Protein AF-A0A960UUU7-F1 (afdb_monomer_lite)

Radius of gyration: 26.54 Å; chains: 1; bounding box: 61×34×67 Å

Sequence (169 aa):
APDWCGYCRYLERDVFSKSTVAESLNQGFVALRILDTNSDKNKFQFNGYPTMKIADSSGKIIKEGGIGRQETSFLAAIAPFAKSEDVDGPEIIGSDSYSASLSVKFYKEGNGWVMESPLTGKESYEEARRDEKYIILKSAQDKFLAIPLNGDQGYYHDGKKWIPAFKVD

pLDDT: mean 85.56, std 12.62, range [44.66, 95.69]

Structure (mmCIF, N/CA/C/O backbone):
data_AF-A0A960UUU7-F1
#
_entry.id   AF-A0A960UUU7-F1
#
loop_
_atom_site.group_PDB
_atom_site.id
_atom_site.type_symbol
_atom_site.label_atom_id
_atom_site.label_alt_id
_atom_site.label_comp_id
_atom_site.label_asym_id
_a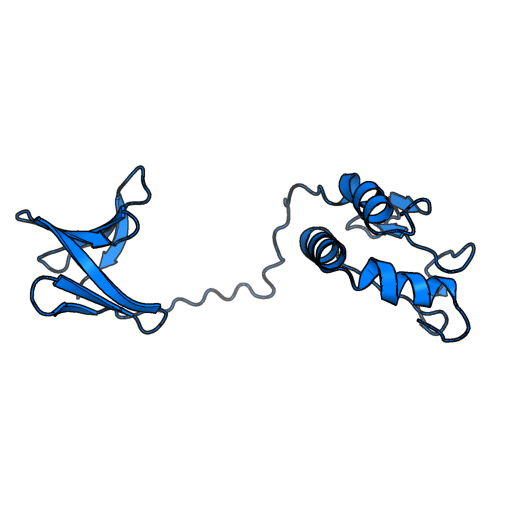tom_site.label_entity_id
_atom_site.label_seq_id
_atom_site.pdbx_PDB_ins_code
_atom_site.Cartn_x
_atom_site.Cartn_y
_atom_site.Cartn_z
_atom_site.occupancy
_atom_site.B_iso_or_equiv
_atom_site.auth_seq_id
_atom_site.auth_comp_id
_atom_site.auth_asym_id
_atom_site.auth_atom_id
_atom_site.pdbx_PDB_model_num
ATOM 1 N N . ALA A 1 1 ? 26.790 -1.753 -13.132 1.00 79.06 1 ALA A N 1
ATOM 2 C CA . ALA A 1 1 ? 26.877 -1.724 -14.602 1.00 79.06 1 ALA A CA 1
ATOM 3 C C . ALA A 1 1 ? 28.214 -2.326 -15.011 1.00 79.06 1 ALA A C 1
ATOM 5 O O . ALA A 1 1 ? 29.085 -2.381 -14.149 1.00 79.06 1 ALA A O 1
ATOM 6 N N . PRO A 1 2 ? 28.403 -2.788 -16.260 1.00 84.25 2 PRO A N 1
ATOM 7 C CA . PRO A 1 2 ? 29.722 -3.219 -16.724 1.00 84.25 2 PRO A CA 1
ATOM 8 C C . PRO A 1 2 ? 30.753 -2.094 -16.563 1.00 84.25 2 PRO A C 1
ATOM 10 O O . PRO A 1 2 ? 30.430 -0.927 -16.809 1.00 84.25 2 PRO A O 1
ATOM 13 N N . ASP A 1 3 ? 31.985 -2.429 -16.175 1.00 86.06 3 ASP A N 1
ATOM 14 C CA . ASP A 1 3 ? 33.019 -1.437 -15.830 1.00 86.06 3 ASP A CA 1
ATOM 15 C C . ASP A 1 3 ? 33.365 -0.499 -16.992 1.00 86.06 3 ASP A C 1
ATOM 17 O O . ASP A 1 3 ? 33.636 0.692 -16.796 1.00 86.06 3 ASP A O 1
ATOM 21 N N . TRP A 1 4 ? 33.271 -1.015 -18.218 1.00 88.88 4 TRP A N 1
ATOM 22 C CA . TRP A 1 4 ? 33.542 -0.278 -19.446 1.00 88.88 4 TRP A CA 1
ATOM 23 C C . TRP A 1 4 ? 32.466 0.775 -19.777 1.00 88.88 4 TRP A C 1
ATOM 25 O O . TRP A 1 4 ? 32.749 1.726 -20.505 1.00 88.88 4 TRP A O 1
ATOM 35 N N . CYS A 1 5 ? 31.246 0.676 -19.230 1.00 90.25 5 CYS A N 1
ATOM 36 C CA . CYS A 1 5 ? 30.169 1.622 -19.530 1.00 90.25 5 CYS A CA 1
ATOM 37 C C . CYS A 1 5 ? 30.079 2.746 -18.485 1.00 90.25 5 CYS A C 1
ATOM 39 O O . CYS A 1 5 ? 29.332 2.665 -17.504 1.00 90.25 5 CYS A O 1
ATOM 41 N N . GLY A 1 6 ? 30.802 3.845 -18.722 1.00 91.75 6 GLY A N 1
ATOM 42 C CA . GLY A 1 6 ? 30.787 5.023 -17.843 1.00 91.75 6 GLY A CA 1
ATOM 43 C C . GLY A 1 6 ? 29.390 5.628 -17.649 1.00 91.75 6 GLY A C 1
ATOM 44 O O . GLY A 1 6 ? 28.966 5.847 -16.516 1.00 91.75 6 GLY A O 1
ATOM 45 N N . TYR A 1 7 ? 28.629 5.819 -18.733 1.00 90.75 7 TYR A N 1
ATOM 46 C CA . TYR A 1 7 ? 27.264 6.361 -18.657 1.00 90.75 7 TYR A CA 1
ATOM 47 C C . TYR A 1 7 ? 26.284 5.441 -17.917 1.00 90.75 7 TYR A C 1
ATOM 49 O O . TYR A 1 7 ? 25.375 5.926 -17.249 1.00 90.75 7 TYR A O 1
ATOM 57 N N . CYS A 1 8 ? 26.469 4.122 -17.998 1.00 91.56 8 CYS A N 1
ATOM 58 C CA . CYS A 1 8 ? 25.649 3.172 -17.254 1.00 91.56 8 CYS A CA 1
ATOM 59 C C . CYS A 1 8 ? 25.917 3.282 -15.745 1.00 91.56 8 CYS A C 1
ATOM 61 O O . CYS A 1 8 ? 24.977 3.323 -14.955 1.00 91.56 8 CYS A O 1
ATOM 63 N N . ARG A 1 9 ? 27.194 3.378 -15.342 1.00 93.12 9 ARG A N 1
ATOM 64 C CA . ARG A 1 9 ? 27.577 3.589 -13.934 1.00 93.12 9 ARG A CA 1
ATOM 65 C C . ARG A 1 9 ? 27.064 4.923 -13.395 1.00 93.12 9 ARG A C 1
ATOM 67 O O . ARG A 1 9 ? 26.624 4.980 -12.253 1.00 93.12 9 ARG A O 1
ATOM 74 N N . TYR A 1 10 ? 27.083 5.968 -14.223 1.00 93.62 10 TYR A N 1
ATOM 75 C CA . TYR A 1 10 ? 26.493 7.261 -13.880 1.00 93.62 10 TYR A CA 1
ATOM 76 C C . TYR A 1 10 ? 24.994 7.137 -13.572 1.00 93.62 10 TYR A C 1
ATOM 78 O O . TYR A 1 10 ? 24.561 7.583 -12.516 1.00 93.62 10 TYR A O 1
ATOM 86 N N . LEU A 1 11 ? 24.211 6.470 -14.431 1.00 93.62 11 LEU A N 1
ATOM 87 C CA . LEU A 1 11 ? 22.783 6.261 -14.159 1.00 93.62 11 LEU A CA 1
ATOM 88 C C . LEU A 1 11 ? 22.544 5.480 -12.862 1.00 93.62 11 LEU A C 1
ATOM 90 O O . LEU A 1 11 ? 21.698 5.879 -12.071 1.00 93.62 11 LEU A O 1
ATOM 94 N N . GLU A 1 12 ? 23.297 4.407 -12.607 1.00 92.50 12 GLU A N 1
ATOM 95 C CA . GLU A 1 12 ? 23.153 3.636 -11.364 1.00 92.50 12 GLU A CA 1
ATOM 96 C C . GLU A 1 12 ? 23.450 4.471 -10.116 1.00 92.50 12 GLU A C 1
ATOM 98 O O . GLU A 1 12 ? 22.706 4.408 -9.141 1.00 92.50 12 GLU A O 1
ATOM 103 N N . ARG A 1 13 ? 24.522 5.268 -10.149 1.00 93.88 13 ARG A N 1
ATOM 104 C CA . ARG A 1 13 ? 24.964 6.056 -8.996 1.00 93.88 13 ARG A CA 1
ATOM 105 C C . ARG A 1 13 ? 24.112 7.295 -8.759 1.00 93.88 13 ARG A C 1
ATOM 107 O O . ARG A 1 13 ? 23.870 7.618 -7.603 1.00 93.88 13 ARG A O 1
ATOM 114 N N . ASP A 1 14 ? 23.715 8.005 -9.811 1.00 94.31 14 ASP A N 1
ATOM 115 C CA . ASP A 1 14 ? 23.165 9.363 -9.693 1.00 94.31 14 ASP A CA 1
ATOM 116 C C . ASP A 1 14 ? 21.668 9.453 -10.003 1.00 94.31 14 ASP A C 1
ATOM 118 O O . ASP A 1 14 ? 21.044 10.458 -9.662 1.00 94.31 14 ASP A O 1
ATOM 122 N N . VAL A 1 15 ? 21.084 8.424 -10.627 1.00 94.81 15 VAL A N 1
ATOM 123 C CA . VAL A 1 15 ? 19.659 8.396 -10.992 1.00 94.81 15 VAL A CA 1
ATOM 124 C C . VAL A 1 15 ? 18.938 7.253 -10.282 1.00 94.81 15 VAL A C 1
ATOM 126 O O . VAL A 1 15 ? 18.044 7.508 -9.488 1.00 94.81 15 VAL A O 1
ATOM 129 N N . PHE A 1 16 ? 19.335 6.000 -10.507 1.00 93.31 16 PHE A N 1
ATOM 130 C CA . PHE A 1 16 ? 18.619 4.832 -9.971 1.00 93.31 16 PHE A CA 1
ATOM 131 C C . PHE A 1 16 ? 18.814 4.618 -8.465 1.00 93.31 16 PHE A C 1
ATOM 133 O O . PHE A 1 16 ? 18.015 3.928 -7.844 1.00 93.31 16 PHE A O 1
ATOM 140 N N . SER A 1 17 ? 19.846 5.214 -7.869 1.00 93.44 17 SER A N 1
ATOM 141 C CA . SER A 1 17 ? 20.069 5.203 -6.417 1.00 93.44 17 SER A CA 1
ATOM 142 C C . SER A 1 17 ? 19.153 6.161 -5.645 1.00 93.44 17 SER A C 1
ATOM 144 O O . SER A 1 17 ? 19.101 6.098 -4.416 1.00 93.44 17 SER A O 1
ATOM 146 N N . LYS A 1 18 ? 18.472 7.087 -6.335 1.00 94.75 18 LYS A N 1
ATOM 147 C CA . LYS A 1 18 ? 17.599 8.084 -5.708 1.00 94.75 18 LYS A CA 1
ATOM 148 C C . LYS A 1 18 ? 16.333 7.402 -5.204 1.00 94.75 18 LYS A C 1
ATOM 150 O O . LYS A 1 18 ? 15.679 6.692 -5.966 1.00 94.75 18 LYS A O 1
ATOM 155 N N . SER A 1 19 ? 15.960 7.654 -3.949 1.00 93.12 19 SER A N 1
ATOM 156 C CA . SER A 1 19 ? 14.760 7.057 -3.345 1.00 93.12 19 SER A CA 1
ATOM 157 C C . SER A 1 19 ? 13.495 7.390 -4.134 1.00 93.12 19 SER A C 1
ATOM 159 O O . SER A 1 19 ? 12.705 6.503 -4.410 1.00 93.12 19 SER A O 1
ATOM 161 N N . THR A 1 20 ? 13.366 8.627 -4.610 1.00 92.12 20 THR A N 1
ATOM 162 C CA . THR A 1 20 ? 12.264 9.109 -5.462 1.00 92.12 20 THR A CA 1
ATOM 163 C C . THR A 1 20 ? 12.119 8.313 -6.763 1.00 92.12 20 THR A C 1
ATOM 165 O O . THR A 1 20 ? 11.010 7.981 -7.188 1.00 92.12 20 THR A O 1
ATOM 168 N N . VAL A 1 21 ? 13.243 7.978 -7.401 1.00 93.06 21 VAL A N 1
ATOM 169 C CA . VAL A 1 21 ? 13.287 7.170 -8.626 1.00 93.06 21 VAL A CA 1
ATOM 170 C C . VAL A 1 21 ? 12.959 5.716 -8.313 1.00 93.06 21 VAL A C 1
ATOM 172 O O . VAL A 1 21 ? 12.154 5.118 -9.022 1.00 93.06 21 VAL A O 1
ATOM 175 N N . ALA A 1 22 ? 13.537 5.161 -7.248 1.00 90.00 22 ALA A N 1
ATOM 176 C CA . ALA A 1 22 ? 13.258 3.798 -6.809 1.00 90.00 22 ALA A CA 1
ATOM 177 C C . ALA A 1 22 ? 11.777 3.610 -6.440 1.00 90.00 22 ALA A C 1
ATOM 179 O O . ALA A 1 22 ? 11.160 2.649 -6.883 1.00 90.00 22 ALA A O 1
ATOM 180 N N . GLU A 1 23 ? 11.188 4.547 -5.697 1.00 89.56 23 GLU A N 1
ATOM 181 C CA . GLU A 1 23 ? 9.765 4.559 -5.345 1.00 89.56 23 GLU A CA 1
ATOM 182 C C . GLU A 1 23 ? 8.882 4.613 -6.593 1.00 89.56 23 GLU A C 1
ATOM 184 O O . GLU A 1 23 ? 7.990 3.783 -6.739 1.00 89.56 23 GLU A O 1
ATOM 189 N N . SER A 1 24 ? 9.174 5.519 -7.531 1.00 89.38 24 SER A N 1
ATOM 190 C CA . SER A 1 24 ? 8.395 5.645 -8.771 1.00 89.38 24 SER A CA 1
ATOM 191 C C . SER A 1 24 ? 8.464 4.385 -9.638 1.00 89.38 24 SER A C 1
ATOM 193 O O . SER A 1 24 ? 7.467 3.984 -10.233 1.00 89.38 24 SER A O 1
ATOM 195 N N . LEU A 1 25 ? 9.637 3.746 -9.71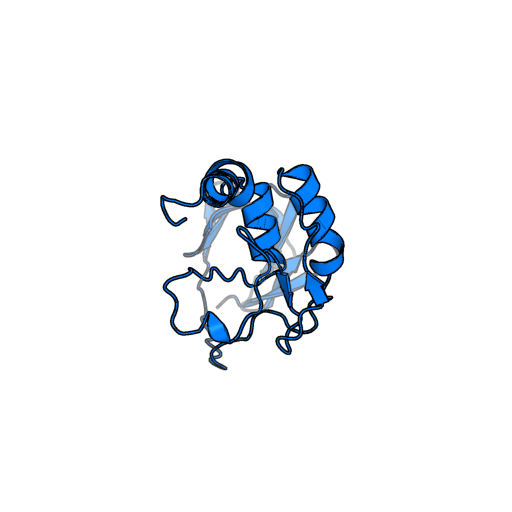1 1.00 90.94 25 LEU A N 1
ATOM 196 C CA . LEU A 1 25 ? 9.798 2.479 -10.421 1.00 90.94 25 LEU A CA 1
ATOM 197 C C . LEU A 1 25 ? 9.044 1.351 -9.715 1.00 90.94 25 LEU A C 1
ATOM 199 O O . LEU A 1 25 ? 8.290 0.651 -10.371 1.00 90.94 25 LEU A O 1
ATOM 203 N N . ASN A 1 26 ? 9.188 1.214 -8.396 1.00 87.06 26 ASN A N 1
ATOM 204 C CA . ASN A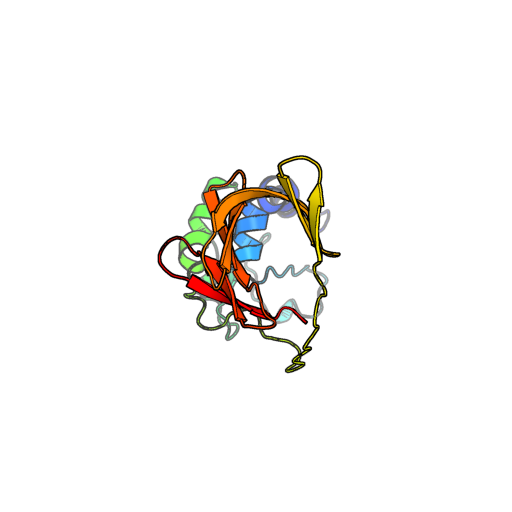 1 26 ? 8.541 0.148 -7.627 1.00 87.06 26 ASN A CA 1
ATOM 205 C C . ASN A 1 26 ? 7.010 0.264 -7.592 1.00 87.06 26 ASN A C 1
ATOM 207 O O . ASN A 1 26 ? 6.338 -0.745 -7.412 1.00 87.06 26 ASN A O 1
ATOM 211 N N . GLN A 1 27 ? 6.463 1.474 -7.725 1.00 84.19 27 GLN A N 1
ATOM 212 C CA . GLN A 1 27 ? 5.016 1.699 -7.716 1.00 84.19 27 GLN A CA 1
ATOM 213 C C . GLN A 1 27 ? 4.352 1.440 -9.069 1.00 84.19 27 GLN A C 1
ATOM 215 O O . GLN A 1 27 ? 3.207 1.014 -9.085 1.00 84.19 27 GLN A O 1
ATOM 220 N N . GLY A 1 28 ? 5.031 1.722 -10.186 1.00 85.00 28 GLY A N 1
ATOM 221 C CA . GLY A 1 28 ? 4.395 1.714 -11.512 1.00 85.00 28 GLY A CA 1
ATOM 222 C C . GLY A 1 28 ? 5.039 0.800 -12.550 1.00 85.00 28 GLY A C 1
ATOM 223 O O . GLY A 1 28 ? 4.573 0.761 -13.685 1.00 85.00 28 GLY A O 1
ATOM 224 N N . PHE A 1 29 ? 6.139 0.113 -12.225 1.00 90.38 29 PHE A N 1
ATOM 225 C CA . PHE A 1 29 ? 6.913 -0.650 -13.203 1.00 90.38 29 PHE A CA 1
ATOM 226 C C . PHE A 1 29 ? 7.519 -1.927 -12.617 1.00 90.38 29 PHE A C 1
ATOM 228 O O . PHE A 1 29 ? 7.943 -1.990 -11.468 1.00 90.38 29 PHE A O 1
ATOM 235 N N . VAL A 1 30 ? 7.703 -2.927 -13.480 1.00 90.12 30 VAL A N 1
ATOM 236 C CA . VAL A 1 30 ? 8.635 -4.031 -13.223 1.00 90.12 30 VAL A CA 1
ATOM 237 C C . VAL A 1 30 ? 9.990 -3.653 -13.820 1.00 90.12 30 VAL A C 1
ATOM 239 O O . VAL A 1 30 ? 10.193 -3.701 -15.035 1.00 90.12 30 VAL A O 1
ATOM 242 N N . ALA A 1 31 ? 10.931 -3.232 -12.973 1.00 90.25 31 ALA A N 1
ATOM 243 C CA . ALA A 1 31 ? 12.255 -2.807 -13.420 1.00 90.25 31 ALA A CA 1
ATOM 244 C C . ALA A 1 31 ? 13.130 -4.011 -13.814 1.00 90.25 31 ALA A C 1
ATOM 246 O O . ALA A 1 31 ? 13.547 -4.801 -12.967 1.00 90.25 31 ALA A O 1
ATOM 247 N N . LEU A 1 32 ? 13.465 -4.126 -15.104 1.00 89.06 32 LEU A N 1
ATOM 248 C CA . LEU A 1 32 ? 14.359 -5.162 -15.625 1.00 89.06 32 LEU A CA 1
ATOM 249 C C . LEU A 1 32 ? 15.731 -4.587 -15.986 1.00 89.06 32 LEU A C 1
ATOM 251 O O . LEU A 1 32 ? 15.846 -3.586 -16.695 1.00 89.06 32 LEU A O 1
ATOM 255 N N . ARG A 1 33 ? 16.791 -5.282 -15.563 1.00 88.62 33 ARG A N 1
ATOM 256 C CA . ARG A 1 33 ? 18.171 -4.978 -15.947 1.00 88.62 33 ARG A CA 1
ATOM 257 C C . ARG A 1 33 ? 18.736 -6.077 -16.839 1.00 88.62 33 ARG A C 1
ATOM 259 O O . ARG A 1 33 ? 18.895 -7.215 -16.410 1.00 88.62 33 ARG A O 1
ATOM 266 N N . ILE A 1 34 ? 19.119 -5.702 -18.057 1.00 87.12 34 ILE A N 1
ATOM 267 C CA . ILE A 1 34 ? 19.761 -6.595 -19.027 1.00 87.12 34 ILE A CA 1
ATOM 268 C C . ILE A 1 34 ? 21.206 -6.146 -19.224 1.00 87.12 34 ILE A C 1
ATOM 270 O O . ILE A 1 34 ? 21.473 -4.978 -19.504 1.00 87.12 34 ILE A O 1
ATOM 274 N N . LEU A 1 35 ? 22.140 -7.077 -19.046 1.00 87.44 35 LEU A N 1
ATOM 275 C CA . LEU A 1 35 ? 23.562 -6.860 -19.301 1.00 87.44 35 LEU A CA 1
ATOM 276 C C . LEU A 1 35 ? 23.936 -7.358 -20.699 1.00 87.44 35 LEU A C 1
ATOM 278 O O . LEU A 1 35 ? 23.287 -8.243 -21.252 1.00 87.44 35 LEU A O 1
ATOM 282 N N . ASP A 1 36 ? 25.029 -6.832 -21.238 1.00 82.69 36 ASP A N 1
ATOM 283 C CA . ASP A 1 36 ? 25.668 -7.279 -22.484 1.00 82.69 36 ASP A CA 1
ATOM 284 C C . ASP A 1 36 ? 26.113 -8.754 -22.450 1.00 82.69 36 ASP A C 1
ATOM 286 O O . ASP A 1 36 ? 26.310 -9.380 -23.497 1.00 82.69 36 ASP A O 1
ATOM 290 N N . THR A 1 37 ? 26.238 -9.321 -21.252 1.00 86.12 37 THR A N 1
ATOM 291 C CA . THR A 1 37 ? 26.537 -10.733 -20.993 1.00 86.12 37 THR A CA 1
ATOM 292 C C . THR A 1 37 ? 25.299 -11.623 -20.869 1.00 86.12 37 THR A C 1
ATOM 294 O O . THR A 1 37 ? 25.440 -12.841 -20.796 1.00 86.12 37 THR A O 1
ATOM 297 N N . ASN A 1 38 ? 24.087 -11.060 -20.849 1.00 86.88 38 ASN A N 1
ATOM 298 C CA . ASN A 1 38 ? 22.858 -11.836 -20.695 1.00 86.88 38 ASN A CA 1
ATOM 299 C C . ASN A 1 38 ? 22.568 -12.664 -21.966 1.00 86.88 38 ASN A C 1
ATOM 301 O O . ASN A 1 38 ? 22.685 -12.153 -23.083 1.00 86.88 38 ASN A O 1
ATOM 305 N N . SER A 1 39 ? 22.163 -13.928 -21.802 1.00 85.25 39 SER A N 1
ATOM 306 C CA . SER A 1 39 ? 21.821 -14.840 -22.905 1.00 85.25 39 SER A CA 1
ATOM 307 C C . SER A 1 39 ? 20.660 -14.332 -23.761 1.00 85.25 39 SER A C 1
ATOM 309 O O . SER A 1 39 ? 20.638 -14.547 -24.971 1.00 85.25 39 SER A O 1
ATOM 311 N N . ASP A 1 40 ? 19.737 -13.593 -23.152 1.00 82.00 40 ASP A N 1
ATOM 312 C CA . ASP A 1 40 ? 18.544 -13.056 -23.796 1.00 82.00 40 ASP A CA 1
ATOM 313 C C . ASP A 1 40 ? 18.766 -11.708 -24.486 1.00 82.00 40 ASP A C 1
ATOM 315 O O . ASP A 1 40 ? 17.834 -11.169 -25.081 1.00 82.00 40 ASP A O 1
ATOM 319 N N . LYS A 1 41 ? 19.989 -11.160 -24.486 1.00 80.50 41 LYS A N 1
ATOM 320 C CA . LYS A 1 41 ? 20.267 -9.848 -25.096 1.00 80.50 41 LYS A CA 1
ATOM 321 C C . LYS A 1 41 ? 19.828 -9.760 -26.559 1.00 80.50 41 LYS A C 1
ATOM 323 O O . LYS A 1 41 ? 19.345 -8.721 -26.983 1.00 80.50 41 LYS A O 1
ATOM 328 N N . ASN A 1 42 ? 19.936 -10.856 -27.312 1.00 83.31 42 ASN A N 1
ATOM 329 C CA . ASN A 1 42 ? 19.588 -10.889 -28.734 1.00 83.31 42 ASN A CA 1
ATOM 330 C C . ASN A 1 42 ? 18.076 -10.734 -28.981 1.00 83.31 42 ASN A C 1
ATOM 332 O O . ASN A 1 42 ? 17.677 -10.436 -30.103 1.00 83.31 42 ASN A O 1
ATOM 336 N N . LYS A 1 43 ? 17.237 -10.909 -27.949 1.00 82.69 43 LYS A N 1
ATOM 337 C CA . LYS A 1 43 ? 15.791 -10.644 -28.012 1.00 82.69 43 LYS A CA 1
ATOM 338 C C . LYS A 1 43 ? 15.477 -9.144 -28.053 1.00 82.69 43 LYS A C 1
ATOM 340 O O . LYS A 1 43 ? 14.354 -8.764 -28.367 1.00 82.69 43 LYS A O 1
ATOM 345 N N . PHE A 1 44 ? 16.455 -8.291 -27.752 1.00 80.00 44 PHE A N 1
ATOM 346 C CA . PHE A 1 44 ? 16.288 -6.849 -27.658 1.00 80.00 44 PHE A CA 1
ATOM 347 C C . PHE A 1 44 ? 17.216 -6.141 -28.648 1.00 80.00 44 PHE A C 1
ATOM 349 O O . PHE A 1 44 ? 18.407 -6.426 -28.741 1.00 80.00 44 PHE A O 1
ATOM 356 N N . GLN A 1 45 ? 16.672 -5.181 -29.391 1.00 80.69 45 GLN A N 1
ATOM 357 C CA . GLN A 1 45 ? 17.473 -4.321 -30.261 1.00 80.69 45 GLN A CA 1
ATOM 358 C C . GLN A 1 45 ? 18.071 -3.173 -29.443 1.00 80.69 45 GLN A C 1
ATOM 360 O O . GLN A 1 45 ? 17.334 -2.465 -28.756 1.00 80.69 45 GLN A O 1
ATOM 365 N N . PHE A 1 46 ? 19.384 -2.963 -29.527 1.00 81.31 46 PHE A N 1
ATOM 366 C CA . PHE A 1 46 ? 20.075 -1.874 -28.835 1.00 81.31 46 PHE A CA 1
ATOM 367 C C . PHE A 1 46 ? 20.839 -1.014 -29.840 1.00 81.31 46 PHE A C 1
ATOM 369 O O . PHE A 1 46 ? 21.614 -1.535 -30.636 1.00 81.31 46 PHE A O 1
ATOM 376 N N . ASN A 1 47 ? 20.660 0.306 -29.762 1.00 78.12 47 ASN A N 1
ATOM 377 C CA . ASN A 1 47 ? 21.340 1.273 -30.635 1.00 78.12 47 ASN A CA 1
ATOM 378 C C . ASN A 1 47 ? 22.577 1.913 -29.970 1.00 78.12 47 ASN A C 1
ATOM 380 O O . ASN A 1 47 ? 23.247 2.755 -30.562 1.00 78.12 47 ASN A O 1
ATOM 384 N N . GLY A 1 48 ? 22.874 1.537 -28.722 1.00 84.56 48 GLY A N 1
ATOM 385 C CA . GLY A 1 48 ? 23.983 2.062 -27.926 1.00 84.56 48 GLY A CA 1
ATOM 386 C C . GLY A 1 48 ? 23.787 1.819 -26.429 1.00 84.56 48 GLY A C 1
ATOM 387 O O . GLY A 1 48 ? 22.763 1.286 -26.001 1.00 84.56 48 GLY A O 1
ATOM 388 N N . TYR A 1 49 ? 24.757 2.225 -25.610 1.00 86.31 49 TYR A N 1
ATOM 389 C CA . TYR A 1 49 ? 24.692 2.069 -24.154 1.00 86.31 49 TYR A CA 1
ATOM 390 C C . TYR A 1 49 ? 24.704 3.427 -23.433 1.00 86.31 49 TYR A C 1
ATOM 392 O O . TYR A 1 49 ? 25.475 4.312 -23.811 1.00 86.31 49 TYR A O 1
ATOM 400 N N . PRO A 1 50 ? 23.914 3.596 -22.357 1.00 89.50 50 PRO A N 1
ATOM 401 C CA . PRO A 1 50 ? 22.785 2.753 -21.956 1.00 89.50 50 PRO A CA 1
ATOM 402 C C . PRO A 1 50 ? 21.604 2.912 -22.930 1.00 89.50 50 PRO A C 1
ATOM 404 O O . PRO A 1 50 ? 21.343 4.011 -23.421 1.00 89.50 50 PRO A O 1
ATOM 407 N N . THR A 1 51 ? 20.863 1.828 -23.160 1.00 90.06 51 THR A N 1
ATOM 408 C CA . THR A 1 51 ? 19.537 1.871 -23.793 1.00 90.06 51 THR A CA 1
ATOM 409 C C . THR A 1 51 ? 18.490 1.659 -22.708 1.00 90.06 51 THR A C 1
ATOM 411 O O . THR A 1 51 ? 18.584 0.708 -21.939 1.00 90.06 51 THR A O 1
ATOM 414 N N . MET A 1 52 ? 17.498 2.544 -22.651 1.00 91.62 52 MET A N 1
ATOM 415 C CA . MET A 1 52 ? 16.336 2.406 -21.774 1.00 91.62 52 MET A CA 1
ATOM 416 C C . MET A 1 52 ? 15.087 2.299 -22.641 1.00 91.62 52 MET A C 1
ATOM 418 O O . MET A 1 52 ? 14.956 3.026 -23.635 1.00 91.62 52 MET A O 1
ATOM 422 N N . LYS A 1 53 ? 14.189 1.393 -22.258 1.00 91.69 53 LYS A N 1
ATOM 423 C CA . LYS A 1 53 ? 12.914 1.145 -22.928 1.00 91.69 53 LYS A CA 1
ATOM 424 C C . LYS A 1 53 ? 11.816 0.949 -21.890 1.00 91.69 53 LYS A C 1
ATOM 426 O O . LYS A 1 53 ? 12.101 0.504 -20.783 1.00 91.69 53 LYS A O 1
ATOM 431 N N . ILE A 1 54 ? 10.584 1.254 -22.276 1.00 92.56 54 ILE A N 1
ATOM 432 C CA . ILE A 1 54 ? 9.371 0.914 -21.529 1.00 92.56 54 ILE A CA 1
ATOM 433 C C . ILE A 1 54 ? 8.555 -0.015 -22.419 1.00 92.56 54 ILE A C 1
ATOM 435 O O . ILE A 1 54 ? 8.362 0.278 -23.604 1.00 92.56 54 ILE A O 1
ATOM 439 N N . ALA A 1 55 ? 8.112 -1.128 -21.849 1.00 89.81 55 ALA A N 1
ATOM 440 C CA . ALA A 1 55 ? 7.222 -2.084 -22.488 1.00 89.81 55 ALA A CA 1
ATOM 441 C C . ALA A 1 55 ? 5.863 -2.086 -21.778 1.00 89.81 55 ALA A C 1
ATOM 443 O O . ALA A 1 55 ? 5.801 -1.774 -20.591 1.00 89.81 55 ALA A O 1
ATOM 444 N N . ASP A 1 56 ? 4.798 -2.427 -22.500 1.00 88.62 56 ASP A N 1
ATOM 445 C CA . ASP A 1 56 ? 3.511 -2.769 -21.888 1.00 88.62 56 ASP A CA 1
ATOM 446 C C . ASP A 1 56 ? 3.510 -4.214 -21.345 1.00 88.62 56 ASP A C 1
ATOM 448 O O . ASP A 1 56 ? 4.486 -4.955 -21.504 1.00 88.62 56 ASP A O 1
ATOM 452 N N . SER A 1 57 ? 2.409 -4.630 -20.713 1.00 84.81 57 SER A N 1
ATOM 453 C CA . SER A 1 57 ? 2.252 -5.968 -20.119 1.00 84.81 57 SER A CA 1
ATOM 454 C C . SER A 1 57 ? 2.319 -7.120 -21.131 1.00 84.81 57 SER A C 1
ATOM 456 O O . SER A 1 57 ? 2.606 -8.252 -20.748 1.00 84.81 57 SER A O 1
ATOM 458 N N . SER A 1 58 ? 2.125 -6.852 -22.428 1.00 85.81 58 SER A N 1
ATOM 459 C CA . SER A 1 58 ? 2.300 -7.844 -23.499 1.00 85.81 58 SER A CA 1
ATOM 460 C C . SER A 1 58 ? 3.757 -7.984 -23.960 1.00 85.81 58 SER A C 1
ATOM 462 O O . SER A 1 58 ? 4.071 -8.821 -24.808 1.00 85.81 58 SER A O 1
ATOM 464 N N . GLY A 1 59 ? 4.661 -7.160 -23.421 1.00 84.25 59 GLY A N 1
ATOM 465 C CA . GLY A 1 59 ? 6.067 -7.108 -23.808 1.00 84.25 59 GLY A CA 1
ATOM 466 C C . GLY A 1 59 ? 6.341 -6.243 -25.041 1.00 84.25 59 GLY A C 1
ATOM 467 O O . GLY A 1 59 ? 7.473 -6.222 -25.533 1.00 84.25 59 GLY A O 1
ATOM 468 N N . LYS A 1 60 ? 5.351 -5.501 -25.554 1.00 87.88 60 LYS A N 1
ATOM 469 C CA . LYS A 1 60 ? 5.548 -4.577 -26.676 1.00 87.88 60 LYS A CA 1
ATOM 470 C C . LYS A 1 60 ? 6.228 -3.305 -26.179 1.00 87.88 60 LYS A C 1
ATOM 472 O O . LYS A 1 60 ? 5.763 -2.663 -25.243 1.00 87.88 60 LYS A O 1
ATOM 477 N N . ILE A 1 61 ? 7.312 -2.898 -26.840 1.00 89.94 61 ILE A N 1
ATOM 478 C CA . ILE A 1 61 ? 8.004 -1.640 -26.527 1.00 89.94 61 ILE A CA 1
ATOM 479 C C . ILE A 1 61 ? 7.111 -0.451 -26.908 1.00 89.94 61 ILE A C 1
ATOM 481 O O . ILE A 1 61 ? 6.814 -0.241 -28.084 1.00 89.94 61 ILE A O 1
ATOM 485 N N . ILE A 1 62 ? 6.718 0.344 -25.913 1.00 92.00 62 ILE A N 1
ATOM 486 C CA . ILE A 1 62 ? 5.875 1.543 -26.059 1.00 92.00 62 ILE A CA 1
ATOM 487 C C . ILE A 1 62 ? 6.671 2.848 -25.923 1.00 92.00 62 ILE A C 1
ATOM 489 O O . ILE A 1 62 ? 6.209 3.908 -26.347 1.00 92.00 62 ILE A O 1
ATOM 493 N N . LYS A 1 63 ? 7.894 2.782 -25.382 1.00 91.44 63 LYS A N 1
ATOM 494 C CA . LYS A 1 63 ? 8.843 3.901 -25.359 1.00 91.44 63 LYS A CA 1
ATOM 495 C C . LYS A 1 63 ? 10.267 3.400 -25.543 1.00 91.44 63 LYS A C 1
ATOM 497 O O . LYS A 1 63 ? 10.711 2.498 -24.840 1.00 91.44 63 LYS A O 1
ATOM 502 N N . GLU A 1 64 ? 11.008 4.050 -26.430 1.00 88.06 64 GLU A N 1
ATOM 503 C CA . GLU A 1 64 ? 12.447 3.860 -26.597 1.00 88.06 64 GLU A CA 1
ATOM 504 C C . GLU A 1 64 ? 13.126 5.227 -26.714 1.00 88.06 64 GLU A C 1
ATOM 506 O O . GLU A 1 64 ? 12.659 6.104 -27.441 1.00 88.06 64 GLU A O 1
ATOM 511 N N . GLY A 1 65 ? 14.218 5.421 -25.970 1.00 83.25 65 GLY A N 1
ATOM 512 C CA . GLY A 1 65 ? 14.951 6.688 -25.956 1.00 83.25 65 GLY A CA 1
ATOM 513 C C . GLY A 1 65 ? 14.221 7.833 -25.238 1.00 83.25 65 GLY A C 1
ATOM 514 O O . GLY A 1 65 ? 13.041 7.763 -24.900 1.00 83.25 65 GLY A O 1
ATOM 515 N N . GLY A 1 66 ? 14.957 8.911 -24.948 1.00 83.12 66 GLY A N 1
ATOM 516 C CA . GLY A 1 66 ? 14.400 10.103 -24.294 1.00 83.12 66 GLY A CA 1
ATOM 517 C C . GLY A 1 66 ? 13.928 9.907 -22.845 1.00 83.12 66 GLY A C 1
ATOM 518 O O . GLY A 1 66 ? 13.208 10.758 -22.342 1.00 83.12 66 GLY A O 1
ATOM 519 N N . ILE A 1 67 ? 14.339 8.829 -22.165 1.00 88.25 67 ILE A N 1
ATOM 520 C CA . ILE A 1 67 ? 13.939 8.489 -20.778 1.00 88.25 67 ILE A CA 1
ATOM 521 C C . ILE A 1 67 ? 14.713 9.313 -19.717 1.00 88.25 67 ILE A C 1
ATOM 523 O O . ILE A 1 67 ? 14.781 8.963 -18.552 1.00 88.25 67 ILE A O 1
ATOM 527 N N . GLY A 1 68 ? 15.296 10.454 -20.097 1.00 88.25 68 GLY A N 1
ATOM 528 C CA . GLY A 1 68 ? 16.067 11.303 -19.184 1.00 88.25 68 GLY A CA 1
ATOM 529 C C . GLY A 1 68 ? 17.365 10.656 -18.675 1.00 88.25 68 GLY A C 1
ATOM 530 O O . GLY A 1 68 ? 17.558 9.445 -18.704 1.00 88.25 68 GLY A O 1
ATOM 531 N N . ARG A 1 69 ? 18.326 11.478 -18.248 1.00 89.88 69 ARG A N 1
ATOM 532 C CA . ARG A 1 69 ? 19.586 11.004 -17.627 1.00 89.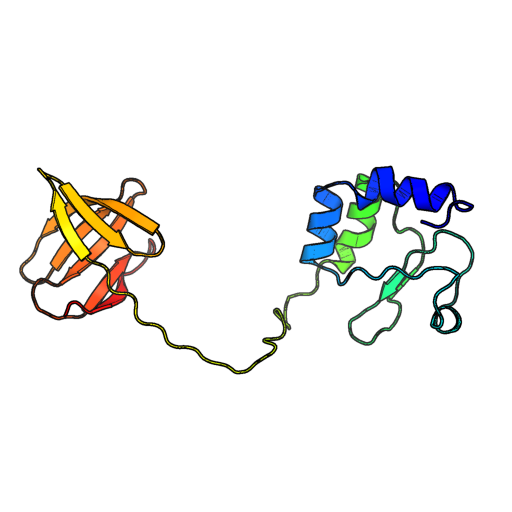88 69 ARG A CA 1
ATOM 533 C C . ARG A 1 69 ? 19.880 11.695 -16.299 1.00 89.88 69 ARG A C 1
ATOM 535 O O . ARG A 1 69 ? 20.958 11.543 -15.751 1.00 89.88 69 ARG A O 1
ATOM 542 N N . GLN A 1 70 ? 18.924 12.463 -15.804 1.00 93.25 70 GLN A N 1
ATOM 543 C CA . GLN A 1 70 ? 18.937 13.126 -14.506 1.00 93.25 70 GLN A CA 1
ATOM 544 C C . GLN A 1 70 ? 17.619 12.801 -13.813 1.00 93.25 70 GLN A C 1
ATOM 546 O O . GLN A 1 70 ? 16.620 12.616 -14.507 1.00 93.25 70 GLN A O 1
ATOM 551 N N . GLU A 1 71 ? 17.604 12.789 -12.483 1.00 92.38 71 GLU A N 1
ATOM 552 C CA . GLU A 1 71 ? 16.435 12.457 -11.655 1.00 92.38 71 GLU A CA 1
ATOM 553 C C . GLU A 1 71 ? 15.128 13.095 -12.159 1.00 92.38 71 GLU A C 1
ATOM 555 O O . GLU A 1 71 ? 14.196 12.387 -12.531 1.00 92.38 71 GLU A O 1
ATOM 560 N N . THR A 1 72 ? 15.086 14.423 -12.288 1.00 93.44 72 THR A N 1
ATOM 561 C CA . THR A 1 72 ? 13.884 15.154 -12.728 1.00 93.44 72 THR A CA 1
ATOM 562 C C . THR A 1 72 ? 13.458 14.789 -14.149 1.00 93.44 72 THR A C 1
ATOM 564 O O . THR A 1 72 ? 12.286 14.516 -14.398 1.00 93.44 72 THR A O 1
ATOM 567 N N . SER A 1 73 ? 14.410 14.736 -15.086 1.00 93.50 73 SER A N 1
ATOM 568 C CA . SER A 1 73 ? 14.141 14.357 -16.479 1.00 93.50 73 SER A CA 1
ATOM 569 C C . SER A 1 73 ? 13.685 12.903 -16.618 1.00 93.50 73 SER A C 1
ATOM 571 O O . SER A 1 73 ? 12.898 12.596 -17.507 1.00 93.50 73 SER A O 1
ATOM 573 N N . PHE A 1 74 ? 14.179 12.020 -15.748 1.00 94.88 74 PHE A N 1
ATOM 574 C CA . PHE A 1 74 ? 13.831 10.608 -15.732 1.00 94.88 74 PHE A CA 1
ATOM 575 C C . PHE A 1 74 ? 12.394 10.432 -15.251 1.00 94.88 74 PHE A C 1
ATOM 577 O O . PHE A 1 74 ? 11.573 9.871 -15.971 1.00 94.88 74 PHE A O 1
ATOM 584 N N . LEU A 1 75 ? 12.069 11.010 -14.091 1.00 93.38 75 LEU A N 1
ATOM 585 C CA . LEU A 1 75 ? 10.721 10.989 -13.520 1.00 93.38 75 LEU A CA 1
ATOM 586 C C . LEU A 1 75 ? 9.689 11.572 -14.491 1.00 93.38 75 LEU A C 1
ATOM 588 O O . LEU A 1 75 ? 8.664 10.948 -14.754 1.00 93.38 75 LEU A O 1
ATOM 592 N N . ALA A 1 76 ? 9.988 12.723 -15.100 1.00 93.19 76 ALA A N 1
ATOM 593 C CA . ALA A 1 76 ? 9.108 13.340 -16.090 1.00 93.19 76 ALA A CA 1
ATOM 594 C C . ALA A 1 76 ? 8.888 12.450 -17.325 1.00 93.19 76 ALA A C 1
ATOM 596 O O . ALA A 1 76 ? 7.788 12.424 -17.876 1.00 93.19 76 ALA A O 1
ATOM 597 N N . ALA A 1 77 ? 9.914 11.715 -17.762 1.00 93.12 77 ALA A N 1
ATOM 598 C CA . ALA A 1 77 ? 9.818 10.852 -18.932 1.00 93.12 77 ALA A CA 1
ATOM 599 C C . ALA A 1 77 ? 9.020 9.565 -18.673 1.00 93.12 77 ALA A C 1
ATOM 601 O O . ALA A 1 77 ? 8.367 9.078 -19.597 1.00 93.12 77 ALA A O 1
ATOM 602 N N . ILE A 1 78 ? 9.059 9.022 -17.450 1.00 92.88 78 ILE A N 1
ATOM 603 C CA . ILE A 1 78 ? 8.321 7.800 -17.089 1.00 92.88 78 ILE A CA 1
ATOM 604 C C . ILE A 1 78 ? 6.897 8.081 -16.595 1.00 92.88 78 ILE A C 1
ATOM 606 O O . ILE A 1 78 ? 6.036 7.219 -16.734 1.00 92.88 78 ILE A O 1
ATOM 610 N N . ALA A 1 79 ? 6.612 9.280 -16.074 1.00 91.44 79 ALA A N 1
ATOM 611 C CA . ALA A 1 79 ? 5.320 9.622 -15.472 1.00 91.44 79 ALA A CA 1
ATOM 612 C C . ALA A 1 79 ? 4.080 9.325 -16.348 1.00 91.44 79 ALA A C 1
ATOM 614 O O . ALA A 1 79 ? 3.086 8.849 -15.800 1.00 91.44 79 ALA A O 1
ATOM 615 N N . PRO A 1 80 ? 4.092 9.533 -17.684 1.00 90.25 80 PRO A N 1
ATOM 616 C CA . PRO A 1 80 ? 2.951 9.175 -18.532 1.00 90.25 80 PRO A CA 1
ATOM 617 C C . PRO A 1 80 ? 2.671 7.669 -18.593 1.00 90.25 80 PRO A C 1
ATOM 619 O O . PRO A 1 80 ? 1.549 7.275 -18.886 1.00 90.25 80 PRO A O 1
ATOM 622 N N . PHE A 1 81 ? 3.687 6.846 -18.335 1.00 88.12 81 PHE A N 1
ATOM 623 C CA . PHE A 1 81 ? 3.631 5.385 -18.408 1.00 88.12 81 PHE A CA 1
ATOM 624 C C . PHE A 1 81 ? 3.447 4.735 -17.035 1.00 88.12 81 PHE A C 1
ATOM 626 O O . PHE A 1 81 ? 3.073 3.574 -16.969 1.00 88.12 81 PHE A O 1
ATOM 633 N N . ALA A 1 82 ? 3.675 5.489 -15.956 1.00 80.00 82 ALA A N 1
ATOM 634 C CA . ALA A 1 82 ? 3.402 5.057 -14.586 1.00 80.00 82 ALA A CA 1
ATOM 635 C C . ALA A 1 82 ? 1.894 4.978 -14.289 1.00 80.00 82 ALA A C 1
ATOM 637 O O . ALA A 1 82 ? 1.490 4.384 -13.298 1.00 80.00 82 ALA A O 1
ATOM 638 N N . LYS A 1 83 ? 1.058 5.602 -15.133 1.00 66.56 83 LYS A N 1
ATOM 639 C CA . LYS A 1 83 ? -0.400 5.478 -15.084 1.00 66.56 83 LYS A CA 1
ATOM 640 C C . LYS A 1 83 ? -0.850 4.277 -15.913 1.00 66.56 83 LYS A C 1
ATOM 642 O O . LYS A 1 83 ? -1.407 4.449 -16.995 1.00 66.56 83 LYS A O 1
ATOM 647 N N . SER A 1 84 ? -0.655 3.071 -15.399 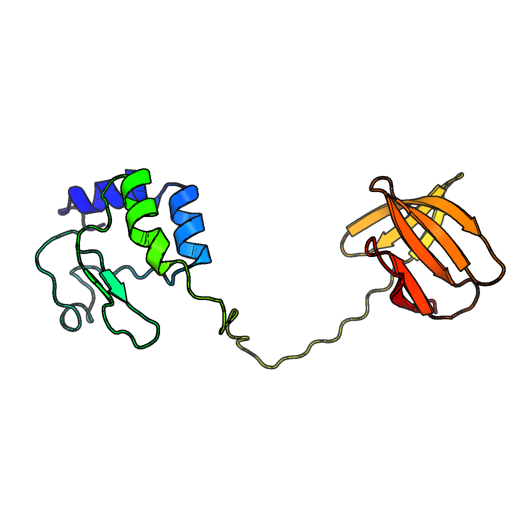1.00 55.56 84 SER A N 1
ATOM 648 C CA . SER A 1 84 ? -1.743 2.109 -15.522 1.00 55.56 84 SER A CA 1
ATOM 649 C C . SER A 1 84 ? -2.775 2.515 -14.476 1.00 55.56 84 SER A C 1
ATOM 651 O O . SER A 1 84 ? -2.441 2.742 -13.316 1.00 55.56 84 SER A O 1
ATOM 653 N N . GLU A 1 85 ? -4.038 2.662 -14.869 1.00 46.97 85 GLU A N 1
ATOM 654 C CA . GLU A 1 85 ? -5.075 2.311 -13.904 1.00 46.97 85 GLU A CA 1
ATOM 655 C C . GLU A 1 85 ? -4.721 0.888 -13.459 1.00 46.97 85 GLU A C 1
ATOM 657 O O . GLU A 1 85 ? -4.532 0.026 -14.320 1.00 46.97 85 GLU A O 1
ATOM 662 N N . ASP A 1 86 ? -4.512 0.662 -12.162 1.00 44.66 86 ASP A N 1
ATOM 663 C CA . ASP A 1 86 ? -4.412 -0.688 -11.608 1.00 44.66 86 ASP A CA 1
ATOM 664 C C . ASP A 1 86 ? -5.753 -1.385 -11.866 1.00 44.66 86 ASP A C 1
ATOM 666 O O . ASP A 1 86 ? -6.652 -1.391 -11.026 1.00 44.66 86 ASP A O 1
ATOM 670 N N . VAL A 1 87 ? -5.930 -1.921 -13.072 1.00 46.88 87 VAL A N 1
ATOM 671 C CA . VAL A 1 87 ? -6.962 -2.922 -13.347 1.00 46.88 87 VAL A CA 1
ATOM 672 C C . VAL A 1 87 ? -6.496 -4.276 -12.806 1.00 46.88 87 VAL A C 1
ATOM 674 O O . VAL A 1 87 ? -7.320 -5.087 -12.397 1.00 46.88 87 VAL A O 1
ATOM 677 N N . ASP A 1 88 ? -5.175 -4.451 -12.706 1.00 46.84 88 ASP A N 1
ATOM 678 C CA . ASP A 1 88 ? -4.494 -5.623 -12.178 1.00 46.84 88 ASP A CA 1
ATOM 679 C C . ASP A 1 88 ? -3.647 -5.204 -10.965 1.00 46.84 88 ASP A C 1
ATOM 681 O O . ASP A 1 88 ? -2.457 -4.916 -11.082 1.00 46.84 88 ASP A O 1
ATOM 685 N N . GLY A 1 89 ? -4.267 -5.153 -9.778 1.00 48.47 89 GLY A N 1
ATOM 686 C CA . GLY A 1 89 ? -3.519 -5.150 -8.513 1.00 48.47 89 GLY A CA 1
ATOM 687 C C . GLY A 1 89 ? -2.546 -6.344 -8.441 1.00 48.47 89 GLY A C 1
ATOM 688 O O . GLY A 1 89 ? -2.630 -7.240 -9.283 1.00 48.47 89 GLY A O 1
ATOM 689 N N . PRO A 1 90 ? -1.620 -6.400 -7.461 1.00 48.66 90 PRO A N 1
ATOM 690 C CA . PRO A 1 90 ? -0.610 -7.457 -7.406 1.00 48.66 90 PRO A CA 1
ATOM 691 C C . PRO A 1 90 ? -1.261 -8.831 -7.577 1.00 48.66 90 PRO A C 1
ATOM 693 O O . PRO A 1 90 ? -2.212 -9.153 -6.861 1.00 48.66 90 PRO A O 1
ATOM 696 N N . GLU A 1 91 ? -0.767 -9.618 -8.540 1.00 48.25 91 GLU A N 1
ATOM 697 C CA . GLU A 1 91 ? -1.240 -10.982 -8.748 1.00 48.25 91 GLU A CA 1
ATOM 698 C C . GLU A 1 91 ? -1.091 -11.721 -7.416 1.00 48.25 91 GLU A C 1
ATOM 700 O O . GLU A 1 91 ? 0.005 -11.870 -6.873 1.00 48.25 91 GLU A O 1
ATOM 705 N N . ILE A 1 92 ? -2.229 -12.108 -6.844 1.00 50.28 92 ILE A N 1
ATOM 706 C CA . ILE A 1 92 ? -2.313 -12.961 -5.669 1.00 50.28 92 ILE A CA 1
ATOM 707 C C . ILE A 1 92 ? -1.705 -14.308 -6.097 1.00 50.28 92 ILE A C 1
ATOM 709 O O . ILE A 1 92 ? -2.392 -15.158 -6.663 1.00 50.28 92 ILE A O 1
ATOM 713 N N . ILE A 1 93 ? -0.392 -14.489 -5.900 1.00 48.88 93 ILE A N 1
ATOM 714 C CA . ILE A 1 93 ? 0.311 -15.758 -6.144 1.00 48.88 93 ILE A CA 1
ATOM 715 C C . ILE A 1 93 ? -0.118 -16.729 -5.034 1.00 48.88 93 ILE A C 1
ATOM 717 O O . ILE A 1 93 ? 0.582 -16.919 -4.044 1.00 48.88 93 ILE A O 1
ATOM 721 N N . GLY A 1 94 ? -1.321 -17.280 -5.178 1.00 48.59 94 GLY A N 1
ATOM 722 C CA . GLY A 1 94 ? -1.942 -18.222 -4.250 1.00 48.59 94 GLY A CA 1
ATOM 723 C C . GLY A 1 94 ? -3.350 -17.789 -3.863 1.00 48.59 94 GLY A C 1
ATOM 724 O O . GLY A 1 94 ? -3.524 -16.820 -3.135 1.00 48.59 94 GLY A O 1
ATOM 725 N N . SER A 1 95 ? -4.375 -18.543 -4.268 1.00 47.69 95 SER A N 1
ATOM 726 C CA . SER A 1 95 ? -5.754 -18.384 -3.772 1.00 47.69 95 SER A CA 1
ATOM 727 C C . SER A 1 95 ? -5.911 -18.852 -2.316 1.00 47.69 95 SER A C 1
ATOM 729 O O . SER A 1 95 ? -6.956 -19.379 -1.928 1.00 47.69 95 SER A O 1
ATOM 731 N N . ASP A 1 96 ? -4.854 -18.732 -1.521 1.00 54.91 96 ASP A N 1
ATOM 732 C CA . ASP A 1 96 ? -4.804 -19.232 -0.165 1.00 54.91 96 ASP A CA 1
ATOM 733 C C . ASP A 1 96 ? -5.460 -18.197 0.749 1.00 54.91 96 ASP A C 1
ATOM 735 O O . ASP A 1 96 ? -4.872 -17.204 1.176 1.00 54.91 96 ASP A O 1
ATOM 739 N N . SER A 1 97 ? -6.743 -18.415 1.019 1.00 45.94 97 SER A N 1
ATOM 740 C CA . SER A 1 97 ? -7.489 -17.643 2.004 1.00 45.94 97 SER A CA 1
ATOM 741 C C . SER A 1 97 ? -7.195 -18.187 3.398 1.00 45.94 97 SER A C 1
ATOM 743 O O . SER A 1 97 ? -7.780 -19.186 3.822 1.00 45.94 97 SER A O 1
ATOM 745 N N . TYR A 1 98 ? -6.333 -17.503 4.143 1.00 58.16 98 TYR A N 1
ATOM 746 C CA . TYR A 1 98 ? -6.109 -17.791 5.556 1.00 58.16 98 TYR A CA 1
ATOM 747 C C . TYR A 1 98 ? -7.044 -16.942 6.418 1.00 58.16 98 TYR A C 1
ATOM 749 O O . TYR A 1 98 ? -7.022 -15.715 6.367 1.00 58.16 98 TYR A O 1
ATOM 757 N N . SER A 1 99 ? -7.872 -17.593 7.233 1.00 60.69 99 SER A N 1
ATOM 758 C CA . SER A 1 99 ? -8.616 -16.928 8.304 1.00 60.69 99 SER A CA 1
ATOM 759 C C . SER A 1 99 ? -7.860 -17.110 9.613 1.00 60.69 99 SER A C 1
ATOM 761 O O . SER A 1 99 ? -7.652 -18.235 10.060 1.00 60.69 99 SER A O 1
ATOM 763 N N . ALA A 1 100 ? -7.453 -16.002 10.223 1.00 67.19 100 ALA A N 1
ATOM 764 C CA . ALA A 1 100 ? -6.875 -15.983 11.557 1.00 67.19 100 ALA A CA 1
ATOM 765 C C . ALA A 1 100 ? -7.772 -15.142 12.467 1.00 67.19 100 ALA A C 1
ATOM 767 O O . ALA A 1 100 ? -8.176 -14.036 12.106 1.00 67.19 100 ALA A O 1
ATOM 768 N N . SER A 1 101 ? -8.082 -15.669 13.646 1.00 76.94 101 SER A N 1
ATOM 769 C CA . SER A 1 101 ? -8.783 -14.931 14.694 1.00 76.94 101 SER A CA 1
ATOM 770 C C . SER A 1 101 ? -7.760 -14.428 15.700 1.00 76.94 101 SER A C 1
ATOM 772 O O . SER A 1 101 ? -6.938 -15.197 16.195 1.00 76.94 101 SER A O 1
ATOM 774 N N . LEU A 1 102 ? -7.809 -13.133 15.995 1.00 82.62 102 LEU A N 1
ATOM 775 C CA . LEU A 1 102 ? -6.976 -12.515 17.014 1.00 82.62 102 LEU A CA 1
ATOM 776 C C . LEU A 1 102 ? -7.828 -12.225 18.245 1.00 82.62 102 LEU A C 1
ATOM 778 O O . LEU A 1 102 ? -8.846 -11.542 18.143 1.00 82.62 102 LEU A O 1
ATOM 782 N N . SER A 1 103 ? -7.392 -12.701 19.406 1.00 87.31 103 SER A N 1
ATOM 783 C CA . SER A 1 103 ? -8.004 -12.314 20.674 1.00 87.31 103 SER A CA 1
ATOM 784 C C . SER A 1 103 ? -7.413 -10.988 21.143 1.00 87.31 103 SER A C 1
ATOM 786 O O . SER A 1 103 ? -6.206 -10.878 21.361 1.00 87.31 103 SER A O 1
ATOM 788 N N . VAL A 1 104 ? -8.278 -9.996 21.321 1.00 90.50 104 VAL A N 1
ATOM 789 C CA . VAL A 1 104 ? -7.956 -8.713 21.954 1.00 90.50 104 VAL A CA 1
ATOM 790 C C . VAL A 1 104 ? -8.606 -8.648 23.330 1.00 90.50 104 VAL A C 1
ATOM 792 O O . VAL A 1 104 ? -9.708 -9.161 23.524 1.00 90.50 104 VAL A O 1
ATOM 795 N N . LYS A 1 105 ? -7.930 -8.029 24.299 1.00 92.12 105 LYS A N 1
ATOM 796 C CA . LYS A 1 105 ? -8.469 -7.839 25.652 1.00 92.12 105 LYS A CA 1
ATOM 797 C C . LYS A 1 105 ? -8.776 -6.375 25.892 1.00 92.12 105 LYS A C 1
ATOM 799 O O . LYS A 1 105 ? -7.902 -5.534 25.714 1.00 92.12 105 LYS A O 1
ATOM 804 N N . PHE A 1 106 ? -9.989 -6.098 26.357 1.00 91.62 106 PHE A N 1
ATOM 805 C CA . PHE A 1 106 ? -10.389 -4.780 26.836 1.00 91.62 106 PHE A CA 1
ATOM 806 C C . PHE A 1 106 ? -10.510 -4.822 28.356 1.00 91.62 106 PHE A C 1
ATOM 808 O O . PHE A 1 106 ? -11.269 -5.628 28.894 1.00 91.62 106 PHE A O 1
ATOM 815 N N . TYR A 1 107 ? -9.769 -3.975 29.063 1.00 93.31 107 TYR A N 1
ATOM 816 C CA . TYR A 1 107 ? -9.818 -3.915 30.524 1.00 93.31 107 TYR A CA 1
ATOM 817 C C . TYR A 1 107 ? -9.613 -2.488 31.035 1.00 93.31 107 TYR A C 1
ATOM 819 O O . TYR A 1 107 ? -9.099 -1.624 30.324 1.00 93.31 107 TYR A O 1
ATOM 827 N N . LYS A 1 108 ? -10.043 -2.226 32.274 1.00 93.62 108 LYS A N 1
ATOM 828 C CA . LYS A 1 108 ? -9.789 -0.942 32.937 1.00 93.62 108 LYS A CA 1
ATOM 829 C C . LYS A 1 108 ? -8.401 -0.922 33.558 1.00 93.62 108 LYS A C 1
ATOM 831 O O . LYS A 1 108 ? -8.034 -1.846 34.281 1.00 93.62 108 LYS A O 1
ATOM 836 N N . GLU A 1 109 ? -7.680 0.168 33.343 1.00 93.38 109 GLU A N 1
ATOM 837 C CA . GLU A 1 109 ? -6.417 0.468 34.013 1.00 93.38 109 GLU A CA 1
ATOM 838 C C . GLU A 1 109 ? -6.502 1.896 34.571 1.00 93.38 109 GLU A C 1
ATOM 840 O O . GLU A 1 109 ? -6.543 2.882 33.833 1.00 93.38 109 GLU A O 1
ATOM 845 N N . GLY A 1 110 ? -6.638 2.008 35.896 1.00 89.06 110 GLY A N 1
ATOM 846 C CA . GLY A 1 110 ? -6.978 3.273 36.552 1.00 89.06 110 GLY A CA 1
ATOM 847 C C . GLY A 1 110 ? -8.344 3.807 36.102 1.00 89.06 110 GLY A C 1
ATOM 848 O O . GLY A 1 110 ? -9.351 3.102 36.180 1.00 89.06 110 GLY A O 1
ATOM 849 N N . ASN A 1 111 ? -8.370 5.055 35.625 1.00 86.81 111 ASN A N 1
ATOM 850 C CA . ASN A 1 111 ? -9.580 5.701 35.098 1.00 86.81 111 ASN A CA 1
ATOM 851 C C . ASN A 1 111 ? -9.770 5.498 33.583 1.00 86.81 111 ASN A C 1
ATOM 853 O O . ASN A 1 111 ? -10.779 5.944 33.038 1.00 86.81 111 ASN A O 1
ATOM 857 N N . GLY A 1 112 ? -8.812 4.857 32.906 1.00 90.75 112 GLY A N 1
ATOM 858 C CA . GLY A 1 112 ? -8.829 4.631 31.464 1.00 90.75 112 GLY A CA 1
ATOM 859 C C . GLY A 1 112 ? -9.193 3.199 31.086 1.00 90.75 112 GLY A C 1
ATOM 860 O O . GLY A 1 112 ? -9.258 2.291 31.921 1.00 90.75 112 GLY A O 1
ATOM 861 N N . TRP A 1 113 ? -9.410 3.006 29.792 1.00 95.19 113 TRP A N 1
ATOM 862 C CA . TRP A 1 113 ? -9.568 1.704 29.162 1.00 95.19 113 TRP A CA 1
ATOM 863 C C . TRP A 1 113 ? -8.319 1.361 28.365 1.00 95.19 113 TRP A C 1
ATOM 865 O O . TRP A 1 113 ? -7.715 2.228 27.740 1.00 95.19 113 TRP A O 1
ATOM 875 N N . VAL A 1 114 ? -7.949 0.087 28.363 1.00 94.56 114 VAL A N 1
ATOM 876 C CA . VAL A 1 114 ? -6.838 -0.427 27.567 1.00 94.56 114 VAL A CA 1
ATOM 877 C C . VAL A 1 114 ? -7.347 -1.536 26.668 1.00 94.56 114 VAL A C 1
ATOM 879 O O . VAL A 1 114 ? -8.059 -2.431 27.126 1.00 94.56 114 VAL A O 1
ATOM 882 N N . MET A 1 115 ? -6.974 -1.460 25.393 1.00 92.88 115 MET A N 1
ATOM 883 C CA . MET A 1 115 ? -7.059 -2.565 24.448 1.00 92.88 115 MET A CA 1
ATOM 884 C C . MET A 1 115 ? -5.664 -3.165 24.285 1.00 92.88 115 MET A C 1
ATOM 886 O O . MET A 1 115 ? -4.734 -2.469 23.885 1.00 92.88 115 MET A O 1
ATOM 890 N N . GLU A 1 116 ? -5.515 -4.452 24.573 1.00 94.31 116 GLU A N 1
ATOM 891 C CA . GLU A 1 116 ? -4.275 -5.194 24.360 1.00 94.31 116 GLU A CA 1
ATOM 892 C C . GLU A 1 116 ? -4.436 -6.165 23.187 1.00 94.31 116 GLU A C 1
ATOM 894 O O . GLU A 1 116 ? -5.307 -7.040 23.200 1.00 94.31 116 GLU A O 1
ATOM 899 N N . SER A 1 117 ? -3.589 -5.993 22.173 1.00 91.19 117 SER A N 1
ATOM 900 C CA . SER A 1 117 ? -3.545 -6.780 20.943 1.00 91.19 117 SER A CA 1
ATOM 901 C C . SER A 1 117 ? -2.146 -7.363 20.731 1.00 91.19 117 SER A C 1
ATOM 903 O O . SER A 1 117 ? -1.163 -6.631 20.861 1.00 91.19 117 SER A O 1
ATOM 905 N N . PRO A 1 118 ? -2.009 -8.634 20.316 1.00 88.88 118 PRO A N 1
ATOM 906 C CA . PRO A 1 118 ? -0.708 -9.190 19.940 1.00 88.88 118 PRO A CA 1
ATOM 907 C C . PRO A 1 118 ? -0.029 -8.474 18.760 1.00 88.88 118 PRO A C 1
ATOM 909 O O . PRO A 1 118 ? 1.178 -8.613 18.592 1.00 88.88 118 PRO A O 1
ATOM 912 N N . LEU A 1 119 ? -0.780 -7.728 17.938 1.00 86.19 119 LEU A N 1
ATOM 913 C CA . LEU A 1 119 ? -0.242 -7.036 16.760 1.00 86.19 119 LEU A CA 1
ATOM 914 C C . LEU A 1 119 ? 0.227 -5.611 17.058 1.00 86.19 119 LEU A C 1
ATOM 916 O O . LEU A 1 119 ? 1.242 -5.179 16.521 1.00 86.19 119 LEU A O 1
ATOM 920 N N . THR A 1 120 ? -0.520 -4.872 17.882 1.00 87.19 120 THR A N 1
ATOM 921 C CA . THR A 1 120 ? -0.257 -3.444 18.143 1.00 87.19 120 THR A CA 1
ATOM 922 C C . THR A 1 120 ? 0.180 -3.154 19.578 1.00 87.19 120 THR A C 1
ATOM 924 O O . THR A 1 120 ? 0.586 -2.035 19.880 1.00 87.19 120 THR A O 1
ATOM 927 N N . GLY A 1 121 ? 0.173 -4.154 20.462 1.00 92.81 121 GLY A N 1
ATOM 928 C CA . GLY A 1 121 ? 0.478 -3.985 21.878 1.00 92.81 121 GLY A CA 1
ATOM 929 C C . GLY A 1 121 ? -0.693 -3.372 22.646 1.00 92.81 121 GLY A C 1
ATOM 930 O O . GLY A 1 121 ? -1.852 -3.700 22.392 1.00 92.81 121 GLY A O 1
ATOM 931 N N . LYS A 1 122 ? -0.381 -2.518 23.625 1.00 93.94 122 LYS A N 1
ATOM 932 C CA . LYS A 1 122 ? -1.373 -1.843 24.470 1.00 93.94 122 LYS A CA 1
ATOM 933 C C . LYS A 1 122 ? -1.711 -0.468 23.912 1.00 93.94 122 LYS A C 1
ATOM 935 O O . LYS A 1 122 ? -0.825 0.362 23.722 1.00 93.94 122 LYS A O 1
ATOM 940 N N . GLU A 1 123 ? -2.996 -0.215 23.733 1.00 92.94 123 GLU A N 1
ATOM 941 C CA . GLU A 1 123 ? -3.542 1.070 23.314 1.00 92.94 123 GLU A CA 1
ATOM 942 C C . GLU A 1 123 ? -4.505 1.607 24.372 1.00 92.94 123 GLU A C 1
ATOM 944 O O . GLU A 1 123 ? -5.365 0.878 24.868 1.00 92.94 123 GLU A O 1
ATOM 949 N N . SER A 1 124 ? -4.377 2.895 24.692 1.00 94.00 124 SER A N 1
ATOM 950 C CA . SER A 1 124 ? -5.206 3.560 25.698 1.00 94.00 124 SER A CA 1
ATOM 951 C C . SER A 1 124 ? -6.414 4.257 25.078 1.00 94.00 124 SER A C 1
ATOM 953 O O . SER A 1 124 ? -6.318 4.914 24.038 1.00 94.00 124 SER A O 1
ATOM 955 N N . TYR A 1 125 ? -7.541 4.158 25.773 1.00 94.69 125 TYR A N 1
ATOM 956 C CA . TYR A 1 125 ? -8.826 4.720 25.397 1.00 94.69 125 TYR A CA 1
ATOM 957 C C . TYR A 1 125 ? -9.498 5.398 26.594 1.00 94.69 125 TYR A C 1
ATOM 959 O O . TYR A 1 125 ? -9.358 4.980 27.745 1.00 94.69 125 TYR A O 1
ATOM 967 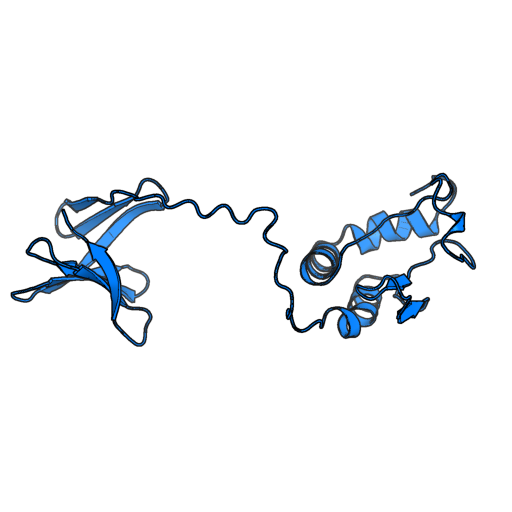N N . GLU A 1 126 ? -10.296 6.415 26.302 1.00 94.94 126 GLU A N 1
ATOM 968 C CA . GLU A 1 126 ? -11.195 7.059 27.254 1.00 94.94 126 GLU A CA 1
ATOM 969 C C . GLU A 1 126 ? -12.635 6.607 27.006 1.00 94.94 126 GLU A C 1
ATOM 971 O O . GLU A 1 126 ? -13.037 6.355 25.869 1.00 94.94 126 GLU A O 1
ATOM 976 N N . GLU A 1 127 ? -13.434 6.503 28.066 1.00 94.81 127 GLU A N 1
ATOM 977 C CA . GLU A 1 127 ? -14.862 6.217 27.929 1.00 94.81 127 GLU A CA 1
ATOM 978 C C . GLU A 1 127 ? -15.594 7.496 27.506 1.00 94.81 127 GLU A C 1
ATOM 980 O O . GLU A 1 127 ? -15.740 8.429 28.291 1.00 94.81 127 GLU A O 1
ATOM 985 N N . ALA A 1 128 ? -16.051 7.545 26.256 1.00 93.44 128 ALA A N 1
ATOM 986 C CA . ALA A 1 128 ? -16.774 8.694 25.719 1.00 93.44 128 ALA A CA 1
ATOM 987 C C . ALA A 1 128 ? -18.253 8.683 26.120 1.00 93.44 128 ALA A C 1
ATOM 989 O O . ALA A 1 128 ? -18.836 9.732 26.386 1.00 93.44 128 ALA A O 1
ATOM 990 N N . ARG A 1 129 ? -18.876 7.500 26.129 1.00 93.81 129 ARG A N 1
ATOM 991 C CA . ARG A 1 129 ? -20.243 7.284 26.623 1.00 93.81 129 ARG A CA 1
ATOM 992 C C . ARG A 1 129 ? -20.489 5.805 26.898 1.00 93.81 129 ARG A C 1
ATOM 994 O O . ARG A 1 129 ? -19.788 4.948 26.366 1.00 93.81 129 ARG A O 1
ATOM 1001 N N . ARG A 1 130 ? -21.543 5.515 27.651 1.00 94.50 130 ARG A N 1
ATOM 1002 C CA . ARG A 1 130 ? -22.040 4.162 27.899 1.00 94.50 130 ARG A CA 1
ATOM 1003 C C . ARG A 1 130 ? -23.559 4.165 27.861 1.00 94.50 130 ARG A C 1
ATOM 1005 O O . ARG A 1 130 ? -24.179 5.084 28.391 1.00 94.50 130 ARG A O 1
ATOM 1012 N N . ASP A 1 131 ? -24.130 3.138 27.252 1.00 92.88 131 ASP A N 1
ATOM 1013 C CA . ASP A 1 131 ? -25.559 2.846 27.287 1.00 92.88 131 ASP A CA 1
ATOM 1014 C C . ASP A 1 131 ? -25.798 1.388 27.712 1.00 92.88 131 ASP A C 1
ATOM 1016 O O . ASP A 1 131 ? -24.869 0.688 28.117 1.00 92.88 131 ASP A O 1
ATOM 1020 N N . GLU A 1 132 ? -27.052 0.940 27.671 1.00 92.12 132 GLU A N 1
ATOM 1021 C CA . GLU A 1 132 ? -27.454 -0.411 28.085 1.00 92.12 132 GLU A CA 1
ATOM 1022 C C . GLU A 1 132 ? -26.861 -1.525 27.210 1.00 92.12 132 GLU A C 1
ATOM 1024 O O . GLU A 1 132 ? -26.869 -2.689 27.610 1.00 92.12 132 GLU A O 1
ATOM 1029 N N . LYS A 1 133 ? -26.341 -1.190 26.024 1.00 93.06 133 LYS A N 1
ATOM 1030 C CA . LYS A 1 133 ? -25.812 -2.156 25.063 1.00 93.06 133 LYS A CA 1
ATOM 1031 C C . LYS A 1 133 ? -24.307 -2.031 24.852 1.00 93.06 133 LYS A C 1
ATOM 1033 O O . LYS A 1 133 ? -23.651 -3.055 24.664 1.00 93.06 133 LYS A O 1
ATOM 1038 N N . TYR A 1 134 ? -23.750 -0.822 24.895 1.00 95.00 134 TYR A N 1
ATOM 1039 C CA . TYR A 1 134 ? -22.359 -0.567 24.533 1.00 95.00 134 TYR A CA 1
ATOM 1040 C C . TYR A 1 134 ? -21.621 0.366 25.492 1.00 95.00 134 TYR A C 1
ATOM 1042 O O . TYR A 1 134 ? -22.166 1.317 26.052 1.00 95.00 134 TYR A O 1
ATOM 1050 N N . ILE A 1 135 ? -20.311 0.146 25.567 1.00 94.94 135 ILE A N 1
ATOM 1051 C CA . ILE A 1 135 ? -19.320 1.122 26.015 1.00 94.94 135 ILE A CA 1
ATOM 1052 C C . ILE A 1 135 ? -18.698 1.728 24.766 1.00 94.94 135 ILE A C 1
ATOM 1054 O O . ILE A 1 135 ? -18.152 1.002 23.936 1.00 94.94 135 ILE A O 1
ATOM 1058 N N . ILE A 1 136 ? -18.753 3.048 24.629 1.00 95.69 136 ILE A N 1
ATOM 1059 C CA . ILE A 1 136 ? -18.060 3.746 23.554 1.00 95.69 136 ILE A CA 1
ATOM 1060 C C . ILE A 1 136 ? -16.726 4.257 24.069 1.00 95.69 136 ILE A C 1
ATOM 1062 O O . ILE A 1 136 ? -16.666 5.134 24.931 1.00 95.69 136 ILE A O 1
ATOM 1066 N N . LEU A 1 137 ? -15.663 3.712 23.499 1.00 95.25 137 LEU A N 1
ATOM 1067 C CA . LEU A 1 137 ? -14.286 4.072 23.774 1.00 95.25 137 LEU A CA 1
ATOM 1068 C C . LEU A 1 137 ? -13.770 5.014 22.693 1.00 95.25 137 LEU A C 1
ATOM 1070 O O . LEU A 1 137 ? -14.078 4.834 21.516 1.00 95.25 137 LEU A O 1
ATOM 1074 N N . LYS A 1 138 ? -12.977 6.003 23.090 1.00 94.38 138 LYS A N 1
ATOM 1075 C CA . LYS A 1 138 ? -12.365 7.002 22.216 1.00 94.38 138 LYS A CA 1
ATOM 1076 C C . LYS A 1 138 ? -10.849 6.975 22.385 1.00 94.38 138 LYS A C 1
ATOM 1078 O O . LYS A 1 138 ? -10.358 7.048 23.507 1.00 94.38 138 LYS A O 1
ATOM 1083 N N . SER A 1 139 ? -10.111 6.872 21.285 1.00 90.81 139 SER A N 1
ATOM 1084 C CA . SER A 1 139 ? -8.649 6.975 21.301 1.00 90.81 139 SER A CA 1
ATOM 1085 C C . SER A 1 139 ? -8.184 8.432 21.224 1.00 90.81 139 SER A C 1
ATOM 1087 O O . SER A 1 139 ? -8.941 9.327 20.840 1.00 90.81 139 SER A O 1
ATOM 1089 N N . ALA A 1 140 ? -6.897 8.668 21.491 1.00 86.69 140 ALA A N 1
ATOM 1090 C CA . ALA A 1 140 ? -6.266 9.982 21.328 1.00 86.69 140 ALA A CA 1
ATOM 1091 C C . ALA A 1 140 ? -6.318 10.533 19.884 1.00 86.69 140 ALA A C 1
ATOM 1093 O O . ALA A 1 140 ? -6.102 11.721 19.673 1.00 86.69 140 ALA A O 1
ATOM 1094 N N . GLN A 1 141 ? -6.602 9.684 18.889 1.00 85.62 141 GLN A N 1
ATOM 1095 C CA . GLN A 1 141 ? -6.717 10.051 17.470 1.00 85.62 141 GLN A CA 1
ATOM 1096 C C . GLN A 1 141 ? -8.178 10.251 17.025 1.00 85.62 141 GLN A C 1
ATOM 1098 O O . GLN A 1 141 ? -8.473 10.105 15.841 1.00 85.62 141 GLN A O 1
ATOM 1103 N N . ASP A 1 142 ? -9.106 10.498 17.957 1.00 85.00 142 ASP A N 1
ATOM 1104 C CA . ASP A 1 142 ? -10.548 10.638 17.687 1.00 85.00 142 ASP A CA 1
ATOM 1105 C C . ASP A 1 142 ? -11.184 9.416 16.988 1.00 85.00 142 ASP A C 1
ATOM 1107 O O . ASP A 1 142 ? -12.205 9.523 16.306 1.00 85.00 142 ASP A O 1
ATOM 1111 N N . LYS A 1 143 ? -10.610 8.220 17.174 1.00 88.69 143 LYS A N 1
ATOM 1112 C CA . LYS A 1 143 ? -11.216 6.962 16.710 1.00 88.69 143 LYS A CA 1
ATOM 1113 C C . LYS A 1 143 ? -12.114 6.393 17.796 1.00 88.69 143 LYS A C 1
ATOM 1115 O O . LYS A 1 143 ? -11.748 6.425 18.970 1.00 88.69 143 LYS A O 1
ATOM 1120 N N . PHE A 1 144 ? -13.254 5.835 17.396 1.00 94.31 144 PHE A N 1
ATOM 1121 C CA . PHE A 1 144 ? -14.239 5.294 18.328 1.00 94.31 144 PHE A CA 1
ATOM 1122 C C . PHE A 1 144 ? -14.428 3.788 18.161 1.00 94.31 144 PHE A C 1
ATOM 1124 O O . PHE A 1 144 ? -14.517 3.288 17.037 1.00 94.31 144 PHE A O 1
ATOM 1131 N N . LEU A 1 145 ? -14.551 3.091 19.289 1.00 94.94 145 LEU A N 1
ATOM 1132 C CA . LEU A 1 145 ? -14.912 1.679 19.382 1.00 94.94 145 LEU A CA 1
ATOM 1133 C C . LEU A 1 145 ? -16.184 1.528 20.213 1.00 94.94 145 LEU A C 1
ATOM 1135 O O . LEU A 1 145 ? -16.318 2.160 21.255 1.00 94.94 145 LEU A O 1
ATOM 1139 N N . ALA A 1 146 ? -17.100 0.678 19.768 1.00 95.50 146 ALA A N 1
ATOM 1140 C CA . ALA A 1 146 ? -18.267 0.258 20.527 1.00 95.50 146 ALA A CA 1
ATOM 1141 C C . ALA A 1 146 ? -18.030 -1.164 21.032 1.00 95.50 146 ALA A C 1
ATOM 1143 O O . ALA A 1 146 ? -18.056 -2.117 20.249 1.00 95.50 146 ALA A O 1
ATOM 1144 N N . ILE A 1 147 ? -17.785 -1.292 22.334 1.00 94.69 147 ILE A N 1
ATOM 1145 C CA . ILE A 1 147 ? -17.608 -2.578 23.005 1.00 94.69 147 ILE A CA 1
ATOM 1146 C C . ILE A 1 147 ? -18.977 -3.027 23.526 1.00 94.69 147 ILE A C 1
ATOM 1148 O O . ILE A 1 147 ? -19.569 -2.300 24.329 1.00 94.69 147 ILE A O 1
ATOM 1152 N N . PRO A 1 148 ? -19.518 -4.170 23.077 1.00 94.06 148 PRO A N 1
ATOM 1153 C CA . PRO A 1 148 ? -20.799 -4.665 23.557 1.00 94.06 148 PRO A CA 1
ATOM 1154 C C . PRO A 1 148 ? -20.677 -5.111 25.013 1.00 94.06 148 PRO A C 1
ATOM 1156 O O . PRO A 1 148 ? -19.674 -5.700 25.411 1.00 94.06 148 PRO A O 1
ATOM 1159 N N . LEU A 1 149 ? -21.711 -4.843 25.807 1.00 89.69 149 LEU A N 1
ATOM 1160 C CA . LEU A 1 149 ? -21.765 -5.274 27.204 1.00 89.69 149 LEU A CA 1
ATOM 1161 C C . LEU A 1 149 ? -22.049 -6.775 27.349 1.00 89.69 149 LEU A C 1
ATOM 1163 O O . LEU A 1 149 ? -21.636 -7.367 28.339 1.00 89.69 149 LEU A O 1
ATOM 1167 N N . ASN A 1 150 ? -22.723 -7.380 26.365 1.00 83.19 150 ASN A N 1
ATOM 1168 C CA . ASN A 1 150 ? -23.170 -8.772 26.407 1.00 83.19 150 ASN A CA 1
ATOM 1169 C C . ASN A 1 150 ? -22.862 -9.471 25.081 1.00 83.19 150 ASN A C 1
ATOM 1171 O O . ASN A 1 150 ? -23.675 -9.326 24.179 1.00 83.19 150 ASN A O 1
ATOM 1175 N N . GLY A 1 151 ? -21.734 -10.186 24.952 1.00 77.56 151 GLY A N 1
ATOM 1176 C CA . GLY A 1 151 ? -21.456 -11.216 23.919 1.00 77.56 151 GLY A CA 1
ATOM 1177 C C . GLY A 1 151 ? -21.689 -10.880 22.429 1.00 77.56 151 GLY A C 1
ATOM 1178 O O . GLY A 1 151 ? -21.604 -11.738 21.554 1.00 77.56 151 GLY A O 1
ATOM 1179 N N . ASP A 1 152 ? -22.082 -9.646 22.141 1.00 84.56 152 ASP A N 1
ATOM 1180 C CA . ASP A 1 152 ? -22.714 -9.229 20.900 1.00 84.56 152 ASP A CA 1
ATOM 1181 C C . ASP A 1 152 ? -21.632 -8.786 19.901 1.00 84.56 152 ASP A C 1
ATOM 1183 O O . ASP A 1 152 ? -20.422 -8.933 20.094 1.00 84.56 152 ASP A O 1
ATOM 1187 N N . GLN A 1 153 ? -22.072 -8.212 18.788 1.00 93.38 153 GLN A N 1
ATOM 1188 C CA . GLN A 1 153 ? -21.197 -7.569 17.820 1.00 93.38 153 GLN A CA 1
ATOM 1189 C C . GLN A 1 153 ? -20.629 -6.254 18.382 1.00 93.38 153 GLN A C 1
ATOM 1191 O O . GLN A 1 153 ? -21.389 -5.368 18.755 1.00 93.38 153 GLN A O 1
ATOM 1196 N N . GLY A 1 154 ? -19.309 -6.095 18.383 1.00 93.44 154 GLY A N 1
ATOM 1197 C CA . GLY A 1 154 ? -18.613 -4.820 18.558 1.00 93.44 154 GLY A CA 1
ATOM 1198 C C . GLY A 1 154 ? -18.324 -4.125 17.230 1.00 93.44 154 GLY A C 1
ATOM 1199 O O . GLY A 1 154 ? -18.313 -4.758 16.166 1.00 93.44 154 GLY A O 1
ATOM 1200 N N . TYR A 1 155 ? -18.099 -2.813 17.287 1.00 94.50 155 TYR A N 1
ATOM 1201 C CA . TYR A 1 155 ? -17.975 -1.955 16.104 1.00 94.50 155 TYR A CA 1
ATOM 1202 C C . TYR A 1 155 ? -16.814 -0.968 16.233 1.00 94.50 155 TYR A C 1
ATOM 1204 O O . TYR A 1 155 ? -16.477 -0.546 17.337 1.00 94.50 155 TYR A O 1
ATOM 1212 N N . TYR A 1 156 ? -16.261 -0.530 15.103 1.00 93.69 156 TYR A N 1
ATOM 1213 C CA . TYR A 1 156 ? -15.424 0.671 15.026 1.00 93.69 156 TYR A CA 1
ATOM 1214 C C . TYR A 1 156 ? -16.121 1.748 14.188 1.00 93.69 156 TYR A C 1
ATOM 1216 O O . TYR A 1 156 ? -16.966 1.432 13.349 1.00 93.69 156 TYR A O 1
ATOM 1224 N N . HIS A 1 157 ? -15.792 3.019 14.412 1.00 91.62 157 HIS A N 1
ATOM 1225 C CA . HIS A 1 157 ? -16.309 4.129 13.611 1.00 91.62 157 HIS A CA 1
ATOM 1226 C C . HIS A 1 157 ? -15.262 4.600 12.591 1.00 91.62 157 HIS A C 1
ATOM 1228 O O . HIS A 1 157 ? -14.172 5.017 12.980 1.00 91.62 157 HIS A O 1
ATOM 1234 N N . ASP A 1 158 ? -15.587 4.577 11.296 1.00 83.06 158 ASP A N 1
ATOM 1235 C CA . ASP A 1 158 ? -14.675 4.981 10.204 1.00 83.06 158 ASP A CA 1
ATOM 1236 C C . ASP A 1 158 ? -14.664 6.495 9.917 1.00 83.06 158 ASP A C 1
ATOM 1238 O O . ASP A 1 158 ? -14.028 6.959 8.973 1.00 83.06 158 ASP A O 1
ATOM 1242 N N . GLY A 1 159 ? -15.397 7.267 10.721 1.00 80.06 159 GLY A N 1
ATOM 1243 C CA . GLY A 1 159 ? -15.627 8.700 10.526 1.00 80.06 159 GLY A CA 1
ATOM 1244 C C . GLY A 1 159 ? -16.984 9.023 9.894 1.00 80.06 159 GLY A C 1
ATOM 1245 O O . GLY A 1 159 ? -17.428 10.164 9.987 1.00 80.06 159 GLY A O 1
ATOM 1246 N N . LYS A 1 160 ? -17.685 8.035 9.323 1.00 86.31 160 LYS A N 1
ATOM 1247 C CA . LYS A 1 160 ? -19.026 8.195 8.735 1.00 86.31 160 LYS A CA 1
ATOM 1248 C C . LYS A 1 160 ? -20.064 7.253 9.337 1.00 86.31 160 LYS A C 1
ATOM 1250 O O . LYS A 1 160 ? -21.222 7.642 9.468 1.00 86.31 160 LYS A O 1
ATOM 1255 N N . LYS A 1 161 ? -19.685 6.014 9.646 1.00 92.12 161 LYS A N 1
ATOM 1256 C CA . LYS A 1 161 ? -20.593 4.977 10.144 1.00 92.12 161 LYS A CA 1
ATOM 1257 C C . LYS A 1 161 ? -19.891 4.004 11.083 1.00 92.12 161 LYS A C 1
ATOM 1259 O O . LYS A 1 161 ? -18.668 3.886 11.108 1.00 92.12 161 LYS A O 1
ATOM 1264 N N . TRP A 1 162 ? -20.709 3.260 11.819 1.00 92.69 162 TRP A N 1
ATOM 1265 C CA . TRP A 1 162 ? -20.271 2.118 12.612 1.00 92.69 162 TRP A CA 1
ATOM 1266 C C . TRP A 1 162 ? -20.139 0.875 11.731 1.00 92.69 162 TRP A C 1
ATOM 1268 O O . TRP A 1 162 ? -21.069 0.523 11.003 1.00 92.69 162 TRP A O 1
ATOM 1278 N N . ILE A 1 163 ? -18.986 0.214 11.803 1.00 93.56 163 ILE A N 1
ATOM 1279 C CA . ILE A 1 163 ? -18.644 -0.979 11.026 1.00 93.56 163 ILE A CA 1
ATOM 1280 C C . ILE A 1 163 ? -18.417 -2.148 11.994 1.00 93.56 163 ILE A C 1
ATOM 1282 O O . ILE A 1 163 ? -17.644 -1.986 12.942 1.00 93.56 163 ILE A O 1
ATOM 1286 N N . PRO A 1 164 ? -19.081 -3.307 11.793 1.00 93.00 164 PRO A N 1
ATOM 1287 C CA . PRO A 1 164 ? -18.841 -4.515 12.580 1.00 93.00 164 PRO A CA 1
ATOM 1288 C C . PRO A 1 164 ? -17.354 -4.880 12.585 1.00 93.00 164 PRO A C 1
ATOM 1290 O O . PRO A 1 164 ? -16.750 -5.006 11.522 1.00 93.00 164 PRO A O 1
ATOM 1293 N N . ALA A 1 165 ? -16.769 -5.025 13.771 1.00 88.94 165 ALA A N 1
ATOM 1294 C CA . ALA A 1 165 ? -15.323 -5.155 13.938 1.00 88.94 165 ALA A CA 1
ATOM 1295 C C . ALA A 1 165 ? -14.909 -6.482 14.588 1.00 88.94 165 ALA A C 1
ATOM 1297 O O . ALA A 1 165 ? -13.990 -7.144 14.120 1.00 88.94 165 ALA A O 1
ATOM 1298 N N . PHE A 1 166 ? -15.583 -6.878 15.667 1.00 88.75 166 PHE A N 1
ATOM 1299 C CA . PHE A 1 166 ? -15.244 -8.061 16.461 1.00 88.75 166 PHE A CA 1
ATOM 1300 C C . PHE A 1 166 ? -16.476 -8.547 17.223 1.00 88.75 166 PHE A C 1
ATOM 1302 O O . PHE A 1 166 ? -17.456 -7.817 17.343 1.00 88.75 166 PHE A O 1
ATOM 1309 N N . LYS A 1 167 ? -16.435 -9.766 17.751 1.00 87.62 167 LYS A N 1
ATOM 1310 C CA . LYS A 1 167 ? -17.399 -10.247 18.744 1.00 87.62 167 LYS A CA 1
ATOM 1311 C C . LYS A 1 167 ? -16.677 -10.396 20.071 1.00 87.62 167 LYS A C 1
ATOM 1313 O O . LYS A 1 167 ? -15.478 -10.670 20.079 1.00 87.62 167 LYS A O 1
ATOM 1318 N N . VAL A 1 168 ? -17.383 -10.128 21.158 1.00 83.81 168 VAL A N 1
ATOM 1319 C CA . VAL A 1 168 ? -16.860 -10.376 22.502 1.00 83.81 168 VAL A CA 1
ATOM 1320 C C . VAL A 1 168 ? -17.340 -11.763 22.899 1.00 83.81 168 VAL A C 1
ATOM 1322 O O . VAL A 1 168 ? -18.537 -12.017 22.817 1.00 83.81 168 VAL A O 1
ATOM 1325 N N . ASP A 1 169 ? -16.408 -12.643 23.253 1.00 72.50 169 ASP A N 1
ATOM 1326 C CA . ASP A 1 169 ? -16.717 -13.975 23.785 1.00 72.50 169 ASP A CA 1
ATOM 1327 C C . ASP A 1 169 ? -17.110 -13.910 25.270 1.00 72.50 169 ASP A C 1
ATOM 1329 O O . ASP A 1 169 ? -16.571 -13.034 25.994 1.00 72.50 169 ASP A O 1
#

Secondary structure (DSSP, 8-state):
--TT-HHHHHHIIIIITSHHHHHHHHHH-------TT-GGGGGS--SSSS--EEE-TTS-EEEES---SSHHHHHHHHTTTS----SS-S--S-----------EEEEETTEEEEEETTTEEEEEEEEEE-SSEEEEEETTS-EEEEESSS-EEEEE-SSSEEEEEE--

Foldseek 3Di:
DPPPQPLVVLCVVAACPDPLNVVLCVQQHDDDDDDPPDPCCVVDDDPDPPWDFDADPVRHTPDTDQCDSHHVSNCVSCVVRSDDPPPPDPPPPDPDDDDDDWDWDWDDDPQWIWIATPVPGIFIWHFPDDDPFWTWTAGPVRKIKTDGPPQAFIFTDPPPDTDGDDTDD